Protein AF-A0A447N3C2-F1 (afdb_monomer)

Radius of gyration: 25.76 Å; Cα contacts (8 Å, |Δi|>4): 34; chains: 1; bounding box: 85×39×47 Å

Organism: Salmonella enterica I (NCBI:txid59201)

Structure (mmCIF, N/CA/C/O backbone):
data_AF-A0A447N3C2-F1
#
_entry.id   AF-A0A447N3C2-F1
#
loop_
_atom_site.group_PDB
_atom_site.id
_atom_site.type_symbol
_atom_site.label_atom_id
_atom_site.label_alt_id
_atom_site.label_comp_id
_atom_site.label_asym_id
_atom_site.label_entity_id
_atom_site.label_seq_id
_atom_site.pdbx_PDB_ins_code
_atom_site.Cartn_x
_atom_site.Cartn_y
_atom_site.Cartn_z
_atom_site.occupancy
_atom_site.B_iso_or_equiv
_atom_site.auth_seq_id
_atom_site.auth_comp_id
_atom_site.auth_asym_id
_atom_site.auth_atom_id
_atom_site.pdbx_PDB_model_num
ATOM 1 N N . MET A 1 1 ? -50.778 24.589 12.285 1.00 49.19 1 MET A N 1
ATOM 2 C CA . MET A 1 1 ? -50.041 23.323 12.034 1.00 49.19 1 MET A CA 1
ATOM 3 C C . MET A 1 1 ? -48.801 23.540 11.142 1.00 49.19 1 MET A C 1
ATOM 5 O O . MET A 1 1 ? -48.700 22.951 10.074 1.00 49.19 1 MET A O 1
ATOM 9 N N . ARG A 1 2 ? -47.849 24.403 11.541 1.00 56.56 2 ARG A N 1
ATOM 10 C CA . ARG A 1 2 ? -46.663 24.764 10.718 1.00 56.56 2 ARG A CA 1
ATOM 11 C C . ARG A 1 2 ? -45.321 24.454 11.411 1.00 56.56 2 ARG A C 1
ATOM 13 O O . ARG A 1 2 ? -44.335 24.227 10.728 1.00 56.56 2 ARG A O 1
ATOM 20 N N . PHE A 1 3 ? -45.314 24.359 12.746 1.00 54.50 3 PHE A N 1
ATOM 21 C CA . PHE A 1 3 ? -44.118 24.082 13.560 1.00 54.50 3 PHE A CA 1
ATOM 22 C C . PHE A 1 3 ? -43.712 22.599 13.592 1.00 54.50 3 PHE A C 1
ATOM 24 O O . PHE A 1 3 ? -42.531 22.279 13.594 1.00 54.50 3 PHE A O 1
ATOM 31 N N . SER A 1 4 ? -44.683 21.681 13.538 1.00 54.94 4 SER A N 1
ATOM 32 C CA . SER A 1 4 ? -44.420 20.232 13.570 1.00 54.94 4 SER A CA 1
ATOM 33 C C . SER A 1 4 ? -43.618 19.743 12.351 1.00 54.94 4 SER A C 1
ATOM 35 O O . SER A 1 4 ? -42.790 18.846 12.478 1.00 54.94 4 SER A O 1
ATOM 37 N N . ARG A 1 5 ? -43.769 20.399 11.191 1.00 55.53 5 ARG A N 1
ATOM 38 C CA . ARG A 1 5 ? -42.996 20.083 9.977 1.00 55.53 5 ARG A CA 1
ATOM 39 C C . ARG A 1 5 ? -41.519 20.481 10.076 1.00 55.53 5 ARG A C 1
ATOM 41 O O . ARG A 1 5 ? -40.688 19.827 9.460 1.00 55.53 5 ARG A O 1
ATOM 48 N N . PHE A 1 6 ? -41.193 21.502 10.872 1.00 55.31 6 PHE A N 1
ATOM 49 C CA . PHE A 1 6 ? -39.805 21.911 11.113 1.00 55.31 6 PHE A CA 1
ATOM 50 C C . PHE A 1 6 ? -39.061 20.920 12.014 1.00 55.31 6 PHE A C 1
ATOM 52 O O . PHE A 1 6 ? -37.899 20.624 11.761 1.00 55.31 6 PHE A O 1
ATOM 59 N N . ILE A 1 7 ? -39.742 20.358 13.018 1.00 58.31 7 ILE A N 1
ATOM 60 C CA . ILE A 1 7 ? -39.142 19.380 13.938 1.00 58.31 7 ILE A CA 1
ATOM 61 C C . ILE A 1 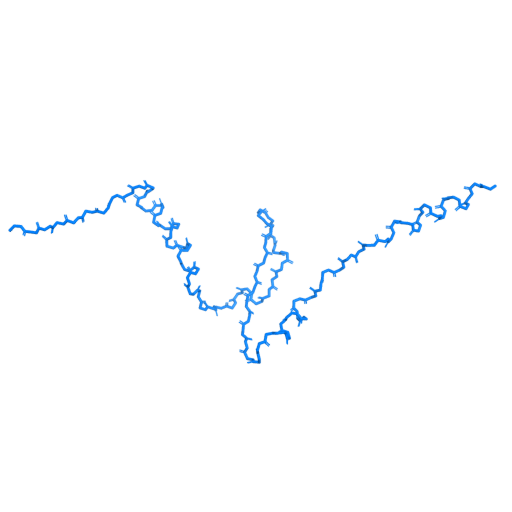7 ? -38.806 18.068 13.212 1.00 58.31 7 ILE A C 1
ATOM 63 O O . ILE A 1 7 ? -37.733 17.519 13.431 1.00 58.31 7 ILE A O 1
ATOM 67 N N . ILE A 1 8 ? -39.673 17.609 12.300 1.00 58.34 8 ILE A N 1
ATOM 68 C CA . ILE A 1 8 ? -39.446 16.379 11.519 1.00 58.34 8 ILE A CA 1
ATOM 69 C C . ILE A 1 8 ? -38.289 16.565 10.521 1.00 58.34 8 ILE A C 1
ATOM 71 O O . ILE A 1 8 ? -37.450 15.682 10.376 1.00 58.34 8 ILE A O 1
ATOM 75 N N . GLY A 1 9 ? -38.185 17.736 9.880 1.00 56.50 9 GLY A N 1
ATOM 76 C CA . GLY A 1 9 ? -37.040 18.060 9.022 1.00 56.50 9 GLY A CA 1
ATOM 77 C C . GLY A 1 9 ? -35.706 18.068 9.779 1.00 56.50 9 GLY A C 1
ATOM 78 O O . GLY A 1 9 ? -34.706 17.585 9.259 1.00 56.50 9 GLY A O 1
ATOM 79 N N . LEU A 1 10 ? -35.698 18.556 11.025 1.00 56.03 10 LEU A N 1
ATOM 80 C CA . LEU A 1 10 ? -34.487 18.664 11.842 1.00 56.03 10 LEU A CA 1
ATOM 81 C C . LEU A 1 10 ? -34.014 17.317 12.419 1.00 56.03 10 LEU A C 1
ATOM 83 O O . LEU A 1 10 ? -32.810 17.091 12.514 1.00 56.03 10 LEU A O 1
ATOM 87 N N . THR A 1 11 ? -34.922 16.398 12.763 1.00 57.41 11 THR A N 1
ATOM 88 C CA . THR A 1 11 ? -34.546 15.069 13.285 1.00 57.41 11 THR A CA 1
ATOM 89 C C . THR A 1 11 ? -34.025 14.119 12.208 1.00 57.41 11 THR A C 1
ATOM 91 O O . THR A 1 11 ? -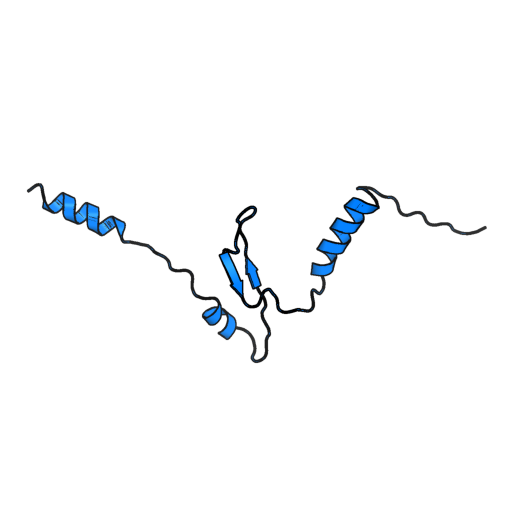33.282 13.193 12.529 1.00 57.41 11 THR A O 1
ATOM 94 N N . THR A 1 12 ? -34.343 14.357 10.931 1.00 55.50 12 THR A N 1
ATOM 95 C CA . THR A 1 12 ? -33.872 13.496 9.828 1.00 55.50 12 THR A CA 1
ATOM 96 C C . THR A 1 12 ? -32.395 13.743 9.466 1.00 55.50 12 THR A C 1
ATOM 98 O O . THR A 1 12 ? -31.771 12.891 8.842 1.00 55.50 12 THR A O 1
ATOM 101 N N . SER A 1 13 ? -31.796 14.858 9.906 1.00 54.94 13 SER A N 1
ATOM 102 C CA . SER A 1 13 ? -30.391 15.212 9.620 1.00 54.94 13 SER A CA 1
ATOM 103 C C . SER A 1 13 ? -29.352 14.528 10.524 1.00 54.94 13 SER A C 1
ATOM 105 O O . SER A 1 13 ? -28.161 14.774 10.361 1.00 54.94 13 SER A O 1
ATOM 107 N N . ILE A 1 14 ? -29.773 13.695 11.484 1.00 58.69 14 ILE A N 1
ATOM 108 C CA . ILE A 1 14 ? -28.880 13.034 12.463 1.00 58.69 14 ILE A CA 1
ATOM 109 C C . ILE A 1 14 ? -28.662 11.543 12.122 1.00 58.69 14 ILE A C 1
ATOM 111 O O . ILE A 1 14 ? -27.902 10.841 12.785 1.00 58.69 14 ILE A O 1
ATOM 115 N N . ALA A 1 15 ? -29.293 11.023 11.068 1.00 57.09 15 ALA A N 1
ATOM 116 C CA . ALA A 1 15 ? -29.142 9.623 10.694 1.00 57.09 15 ALA A CA 1
ATOM 117 C C . ALA A 1 15 ? -27.884 9.406 9.827 1.00 57.09 15 ALA A C 1
ATOM 119 O O . ALA A 1 15 ? -27.775 9.971 8.744 1.00 57.09 15 ALA A O 1
ATOM 120 N N . PHE A 1 16 ? -26.997 8.522 10.300 1.00 56.88 16 PHE A N 1
ATOM 121 C CA . PHE A 1 16 ? -25.795 7.975 9.643 1.00 56.88 16 PHE A CA 1
ATOM 122 C C . PHE A 1 16 ? -24.466 8.736 9.781 1.00 56.88 16 PHE A C 1
ATOM 124 O O . PHE A 1 16 ? -23.722 8.916 8.821 1.00 56.88 16 PHE A O 1
ATOM 131 N N . SER A 1 17 ? -24.060 9.005 11.021 1.00 52.59 17 SER A N 1
ATOM 132 C CA . SER A 1 17 ? -22.629 8.978 11.354 1.00 52.59 17 SER A CA 1
ATOM 133 C C . SER A 1 17 ? -22.188 7.517 11.517 1.00 52.59 17 SER A C 1
ATOM 135 O O . SER A 1 17 ? -22.184 6.989 12.626 1.00 52.59 17 SER A O 1
ATOM 137 N N . VAL A 1 18 ? -21.871 6.820 10.418 1.00 56.09 18 VAL A N 1
ATOM 138 C CA . VAL A 1 18 ? -21.156 5.533 10.504 1.00 56.09 18 VAL A CA 1
ATOM 139 C C . VAL A 1 18 ? -19.750 5.848 10.992 1.00 56.09 18 VAL A C 1
ATOM 141 O O . VAL A 1 18 ? -18.907 6.328 10.237 1.00 56.09 18 VAL A O 1
ATOM 144 N N . GLN A 1 19 ? -19.514 5.642 12.281 1.00 57.88 19 GLN A N 1
ATOM 145 C CA . GLN A 1 19 ? -18.189 5.786 12.856 1.00 57.88 19 GLN A CA 1
ATOM 146 C C . GLN A 1 19 ? -17.375 4.569 12.410 1.00 57.88 19 GLN A C 1
ATOM 148 O O . GLN A 1 19 ? -17.750 3.434 12.699 1.00 57.88 19 GLN A O 1
ATOM 153 N N . ALA A 1 20 ? -16.314 4.792 11.632 1.00 62.09 20 ALA A N 1
ATOM 154 C CA . ALA A 1 20 ? -15.411 3.715 11.244 1.00 62.09 20 ALA A CA 1
ATOM 155 C C . ALA A 1 20 ? -14.887 3.026 12.515 1.00 62.09 20 ALA A C 1
ATOM 157 O O . ALA A 1 20 ? -14.455 3.709 13.447 1.00 62.09 20 ALA A O 1
ATOM 158 N N . ALA A 1 21 ? -14.962 1.692 12.566 1.00 65.12 21 ALA A N 1
ATOM 159 C CA . ALA A 1 21 ? -14.464 0.945 13.715 1.00 65.12 21 ALA A CA 1
ATOM 160 C C . ALA A 1 21 ? -12.963 1.203 13.904 1.00 65.12 21 ALA A C 1
ATOM 162 O O . ALA A 1 21 ? -12.216 1.379 12.935 1.00 65.12 21 ALA A O 1
ATOM 163 N N . ASN A 1 22 ? -12.538 1.267 15.163 1.00 81.44 22 ASN A N 1
ATOM 164 C CA . ASN A 1 22 ? -11.155 1.550 15.513 1.00 81.44 22 ASN A CA 1
ATOM 165 C C . ASN A 1 22 ? -10.247 0.371 15.100 1.00 81.44 22 ASN A C 1
ATOM 167 O O . ASN A 1 22 ? -10.649 -0.789 15.172 1.00 81.44 22 ASN A O 1
ATOM 171 N N . ILE A 1 23 ? -9.012 0.665 14.687 1.00 85.06 23 ILE A N 1
ATOM 172 C CA . ILE A 1 23 ? -7.994 -0.329 14.303 1.00 85.06 23 ILE A CA 1
ATOM 173 C C . ILE A 1 23 ? -7.774 -1.397 15.377 1.00 85.06 23 ILE A C 1
ATOM 175 O O . ILE A 1 23 ? -7.608 -2.568 15.036 1.00 85.06 23 ILE A O 1
ATOM 179 N N . ASP A 1 24 ? -7.870 -1.029 16.653 1.00 85.88 24 ASP A N 1
ATOM 180 C CA . ASP A 1 24 ? -7.725 -1.943 17.788 1.00 85.88 24 ASP A CA 1
ATOM 181 C C . ASP A 1 24 ? -8.743 -3.098 17.770 1.00 85.88 24 ASP A C 1
ATOM 183 O O . ASP A 1 24 ? -8.475 -4.180 18.296 1.00 85.88 24 ASP A O 1
ATOM 187 N N . GLU A 1 25 ? -9.916 -2.906 17.160 1.00 86.44 25 GLU A N 1
ATOM 188 C CA . GLU A 1 25 ? -10.929 -3.955 17.027 1.00 86.44 25 GLU A CA 1
ATOM 189 C C . GLU A 1 25 ? -10.549 -4.982 15.952 1.00 86.44 25 GLU A C 1
ATOM 191 O O . GLU A 1 25 ? -10.735 -6.184 16.149 1.00 86.44 25 GLU A O 1
ATOM 196 N N . TYR A 1 26 ? -9.932 -4.531 14.859 1.00 87.31 26 TYR A N 1
ATOM 197 C CA . TYR A 1 26 ? -9.457 -5.400 13.781 1.00 87.31 26 TYR A CA 1
ATOM 198 C C . TYR A 1 26 ? -8.189 -6.166 14.161 1.00 87.31 26 TYR A C 1
ATOM 200 O O . TYR A 1 26 ? -8.011 -7.310 13.750 1.00 87.31 26 TYR A O 1
ATOM 208 N N . ILE A 1 27 ? -7.325 -5.589 14.999 1.00 90.75 27 ILE A N 1
ATOM 209 C CA . ILE A 1 27 ? -6.100 -6.259 15.463 1.00 90.75 27 ILE A CA 1
ATOM 210 C C . ILE A 1 27 ? -6.415 -7.526 16.257 1.00 90.75 27 ILE A C 1
ATOM 212 O O . ILE A 1 27 ? -5.684 -8.506 16.150 1.00 90.75 27 ILE A O 1
ATOM 216 N N . LYS A 1 28 ? -7.532 -7.560 16.992 1.00 89.69 28 LYS A N 1
ATOM 217 C CA . LYS A 1 28 ? -7.974 -8.755 17.735 1.00 89.69 28 LYS A CA 1
ATOM 218 C C . LYS A 1 28 ? -8.279 -9.955 16.836 1.00 89.69 28 LYS A C 1
ATOM 220 O O . LYS A 1 28 ? -8.353 -11.074 17.329 1.00 89.69 28 LYS A O 1
ATOM 225 N N . GLN A 1 29 ? -8.485 -9.722 15.541 1.00 92.25 29 GLN A N 1
ATOM 226 C CA . GLN A 1 29 ? -8.720 -10.769 14.549 1.00 92.25 29 GLN A CA 1
ATOM 227 C C . GLN A 1 29 ? -7.407 -11.362 14.022 1.00 92.25 29 GLN A C 1
ATOM 229 O O . GLN A 1 29 ? -7.420 -12.410 13.376 1.00 92.25 29 GLN A O 1
ATOM 234 N N . LEU A 1 30 ? -6.273 -10.704 14.281 1.00 93.38 30 LEU A N 1
ATOM 235 C CA . LEU A 1 30 ? -4.960 -11.214 13.921 1.00 93.38 30 LEU A CA 1
ATOM 236 C C . LEU A 1 30 ? -4.524 -12.309 14.910 1.00 93.38 30 LEU A C 1
ATOM 238 O O . LEU A 1 30 ? -4.906 -12.284 16.083 1.00 93.38 30 LEU A O 1
ATOM 242 N N . PRO A 1 31 ? -3.695 -13.269 14.467 1.00 93.81 31 PRO A N 1
ATOM 243 C CA . PRO A 1 31 ? -3.107 -14.261 15.358 1.00 93.81 31 PRO A CA 1
ATOM 244 C C . PRO A 1 31 ? -2.351 -13.616 16.526 1.00 93.81 31 PRO A C 1
ATOM 246 O O . PRO A 1 31 ? -1.726 -12.564 16.375 1.00 93.81 31 PRO A O 1
ATOM 249 N N . ALA A 1 32 ? -2.358 -14.278 17.685 1.00 92.12 32 ALA A N 1
ATOM 250 C CA . ALA A 1 32 ? -1.608 -13.811 18.846 1.00 92.12 32 ALA A CA 1
ATOM 251 C C . ALA A 1 32 ? -0.114 -13.644 18.507 1.00 92.12 32 ALA A C 1
ATOM 253 O O . ALA A 1 32 ? 0.502 -14.532 17.919 1.00 92.12 32 ALA A O 1
ATOM 254 N N . GLY A 1 33 ? 0.460 -12.496 18.879 1.00 88.88 33 GLY A N 1
ATOM 255 C CA . GLY A 1 33 ? 1.851 -12.146 18.573 1.00 88.88 33 GLY A CA 1
ATOM 256 C C . GLY A 1 33 ? 2.076 -11.542 17.182 1.00 88.88 33 GLY A C 1
ATOM 257 O O . GLY A 1 33 ? 3.211 -11.193 16.861 1.00 88.88 33 GLY A O 1
ATOM 258 N N . ALA A 1 34 ? 1.029 -11.377 16.363 1.00 92.69 34 ALA A N 1
ATOM 259 C CA . ALA A 1 34 ? 1.124 -10.605 15.130 1.00 92.69 34 ALA A CA 1
ATOM 260 C C . ALA A 1 34 ? 1.469 -9.139 15.434 1.00 92.69 34 ALA A C 1
ATOM 262 O O . ALA A 1 34 ? 0.925 -8.528 16.352 1.00 92.69 34 ALA A O 1
ATOM 263 N N . ASN A 1 35 ? 2.368 -8.578 14.630 1.00 92.19 35 ASN A N 1
ATOM 264 C CA . ASN A 1 35 ? 2.804 -7.194 14.743 1.00 92.19 35 ASN A CA 1
ATOM 265 C C . ASN A 1 35 ? 2.289 -6.393 13.542 1.00 92.19 35 ASN A C 1
ATOM 267 O O . AS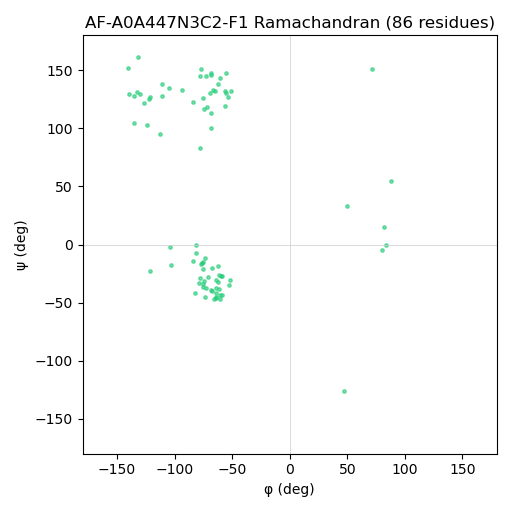N A 1 35 ? 2.512 -6.797 12.399 1.00 92.19 35 ASN A O 1
ATOM 271 N N . LEU A 1 36 ? 1.614 -5.272 13.801 1.00 93.38 36 LEU A N 1
ATOM 272 C CA . LEU A 1 36 ? 1.019 -4.414 12.779 1.00 93.38 36 LEU A CA 1
ATOM 273 C C . LEU A 1 36 ? 1.584 -2.995 12.877 1.00 93.38 36 LEU A C 1
ATOM 275 O O . LEU A 1 36 ? 1.491 -2.357 13.923 1.00 93.38 36 LEU A O 1
ATOM 279 N N . ALA A 1 37 ? 2.080 -2.500 11.746 1.00 95.00 37 ALA A N 1
ATOM 280 C CA . ALA A 1 37 ? 2.322 -1.088 11.491 1.00 95.00 37 ALA A CA 1
ATOM 281 C C . ALA A 1 37 ? 1.511 -0.687 10.248 1.00 95.00 37 ALA A C 1
ATOM 283 O O . ALA A 1 37 ? 1.618 -1.335 9.204 1.00 95.00 37 ALA A O 1
ATOM 284 N N . LEU A 1 38 ? 0.669 0.341 10.360 1.00 95.12 38 LEU A N 1
ATOM 285 C CA . LEU A 1 38 ? -0.242 0.789 9.307 1.00 95.12 38 LEU A CA 1
ATOM 286 C C . LEU A 1 38 ? -0.298 2.316 9.255 1.00 95.12 38 LEU A C 1
ATOM 288 O O . LEU A 1 38 ? -0.578 2.975 10.251 1.00 95.12 38 LEU A O 1
ATOM 292 N N . MET A 1 39 ? -0.118 2.871 8.059 1.00 95.06 39 MET A N 1
ATOM 293 C CA . MET A 1 39 ? -0.316 4.291 7.787 1.00 95.06 39 MET A CA 1
ATOM 294 C C . MET A 1 39 ? -1.210 4.451 6.559 1.00 95.06 39 MET A C 1
ATOM 296 O O . MET A 1 39 ? -0.943 3.857 5.514 1.00 95.06 39 MET A O 1
ATOM 300 N N . VAL A 1 40 ? -2.259 5.267 6.666 1.00 95.62 40 VAL A N 1
ATOM 301 C CA . VAL A 1 40 ? -3.127 5.624 5.535 1.00 95.62 40 VAL A CA 1
ATOM 302 C C . VAL A 1 40 ? -3.216 7.136 5.452 1.00 95.62 40 VAL A C 1
ATOM 304 O O . VAL A 1 40 ? -3.657 7.799 6.388 1.00 95.62 40 VAL A O 1
ATOM 307 N N . GLN A 1 41 ? -2.823 7.689 4.308 1.00 96.06 41 GLN A N 1
ATOM 308 C CA . GLN A 1 41 ? -2.788 9.127 4.085 1.00 96.06 41 GLN A CA 1
ATOM 309 C C . GLN A 1 41 ? -3.435 9.470 2.750 1.00 96.06 41 GLN A C 1
ATOM 311 O O . GLN A 1 41 ? -3.120 8.894 1.708 1.00 96.06 41 GLN A O 1
ATOM 316 N N . LYS A 1 42 ? -4.341 10.449 2.778 1.00 96.50 42 LYS A N 1
ATOM 317 C CA . LYS A 1 42 ? -4.873 11.049 1.556 1.00 96.50 42 LYS A CA 1
ATOM 318 C C . LYS A 1 42 ? -3.735 11.774 0.831 1.00 96.50 42 LYS A C 1
ATOM 320 O O . LYS A 1 42 ? -3.026 12.566 1.447 1.00 96.50 42 LYS A O 1
ATOM 325 N N . ILE A 1 43 ? -3.588 11.542 -0.474 1.00 96.44 43 ILE A N 1
ATOM 326 C CA . ILE A 1 43 ? -2.551 12.188 -1.295 1.00 96.44 43 ILE A CA 1
ATOM 327 C C . ILE A 1 43 ? -2.640 13.714 -1.134 1.00 96.44 43 ILE A C 1
ATOM 329 O O . ILE A 1 43 ? -3.711 14.298 -1.304 1.00 96.44 43 ILE A O 1
ATOM 333 N N . GLY A 1 44 ? -1.515 14.339 -0.783 1.00 96.25 44 GLY A N 1
ATOM 334 C CA . GLY A 1 44 ? -1.400 15.786 -0.578 1.00 96.25 44 GLY A CA 1
ATOM 335 C C . GLY A 1 44 ? -1.898 16.310 0.776 1.00 96.25 44 GLY A C 1
ATOM 336 O O . GLY A 1 44 ? -1.740 17.497 1.042 1.00 96.25 44 GLY A O 1
ATOM 337 N N . ALA A 1 45 ? -2.478 15.474 1.645 1.00 96.88 45 ALA A N 1
ATOM 338 C CA . ALA A 1 45 ? -2.844 15.895 2.998 1.00 96.88 45 ALA A CA 1
ATOM 339 C C . ALA A 1 45 ? -1.593 16.049 3.888 1.00 96.88 45 ALA A C 1
ATOM 341 O O . ALA A 1 45 ? -0.665 15.251 3.749 1.00 96.88 45 ALA A O 1
ATOM 342 N N . PRO A 1 46 ? -1.567 17.019 4.825 1.00 95.69 46 PRO A N 1
ATOM 343 C CA . PRO A 1 46 ? -0.404 17.268 5.684 1.00 95.69 46 PRO A CA 1
ATOM 344 C C . PRO A 1 46 ? -0.230 16.230 6.802 1.00 95.69 46 PRO A C 1
ATOM 346 O O . PRO A 1 46 ? 0.827 16.178 7.420 1.00 95.69 46 PRO A O 1
ATOM 349 N N . ALA A 1 47 ? -1.261 15.426 7.076 1.00 94.50 47 ALA A N 1
ATOM 350 C CA . ALA A 1 47 ? -1.271 14.425 8.133 1.00 94.50 47 ALA A CA 1
ATOM 351 C C . ALA A 1 47 ? -1.985 13.141 7.667 1.00 94.50 47 ALA A C 1
ATOM 353 O O . ALA A 1 47 ? -2.867 13.209 6.797 1.00 94.50 47 ALA A O 1
ATOM 354 N N . PRO A 1 48 ? -1.620 11.975 8.226 1.00 94.56 48 PRO A N 1
ATOM 355 C CA . PRO A 1 48 ? -2.291 10.715 7.941 1.00 94.56 48 PRO A CA 1
ATOM 356 C C . PRO A 1 48 ? -3.717 10.697 8.510 1.00 94.56 48 PRO A C 1
ATOM 358 O O . PRO A 1 48 ? -4.003 11.275 9.555 1.00 94.56 48 PRO A O 1
ATOM 361 N N . ALA A 1 49 ? -4.620 10.005 7.814 1.00 93.50 49 ALA A N 1
ATOM 362 C CA . ALA A 1 49 ? -5.959 9.702 8.318 1.00 93.50 49 ALA A CA 1
ATOM 363 C C . ALA A 1 49 ? -5.932 8.543 9.329 1.00 93.50 49 ALA A C 1
ATOM 365 O O . ALA A 1 49 ? -6.776 8.475 10.217 1.00 93.50 49 ALA A O 1
ATOM 366 N N . ILE A 1 50 ? -4.959 7.640 9.178 1.00 92.75 50 ILE A N 1
ATOM 367 C CA . ILE A 1 50 ? -4.673 6.525 10.080 1.00 92.75 50 ILE A CA 1
ATOM 368 C C . ILE A 1 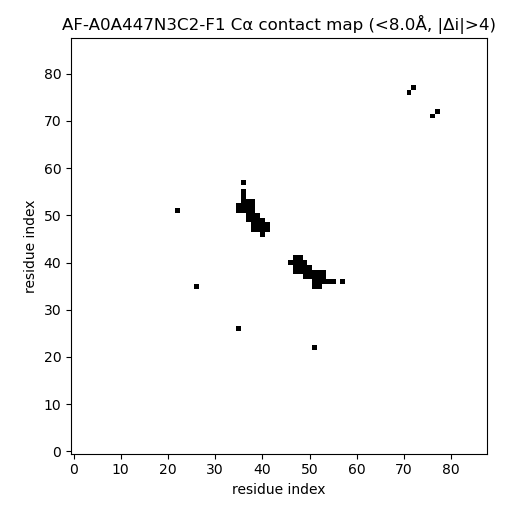50 ? -3.165 6.475 10.301 1.00 92.75 50 ILE A C 1
ATOM 370 O O . ILE A 1 50 ? -2.413 6.393 9.328 1.00 92.75 50 ILE A O 1
ATOM 374 N N . ASP A 1 51 ? -2.753 6.451 11.563 1.00 93.62 51 ASP A N 1
ATOM 375 C CA . ASP A 1 51 ? -1.371 6.231 11.977 1.00 93.62 51 ASP A CA 1
ATOM 376 C C . ASP A 1 51 ? -1.346 5.236 13.143 1.00 93.62 51 ASP A C 1
ATOM 378 O O . ASP A 1 51 ? -1.732 5.561 14.265 1.00 93.62 51 ASP A O 1
ATOM 382 N N . TYR A 1 52 ? -0.956 3.996 12.855 1.00 94.12 52 TYR A N 1
ATOM 383 C CA . TYR A 1 52 ? -0.822 2.920 13.828 1.00 94.12 52 TYR A CA 1
ATOM 384 C C . TYR A 1 52 ? 0.603 2.372 13.765 1.00 94.12 52 TYR A C 1
ATOM 386 O O . TYR A 1 52 ? 0.952 1.654 12.830 1.00 94.12 52 TYR A O 1
ATOM 394 N N . HIS A 1 53 ? 1.440 2.742 14.737 1.00 95.06 53 HIS A N 1
ATOM 395 C CA . HIS A 1 53 ? 2.855 2.347 14.819 1.00 95.06 53 HIS A CA 1
ATOM 396 C C . HIS A 1 53 ? 3.655 2.561 13.515 1.00 95.06 53 HIS A C 1
ATOM 398 O O . HIS A 1 53 ? 4.571 1.798 13.217 1.00 95.06 53 HIS A O 1
ATOM 404 N N . SER A 1 54 ? 3.346 3.595 12.724 1.00 92.62 54 SER A N 1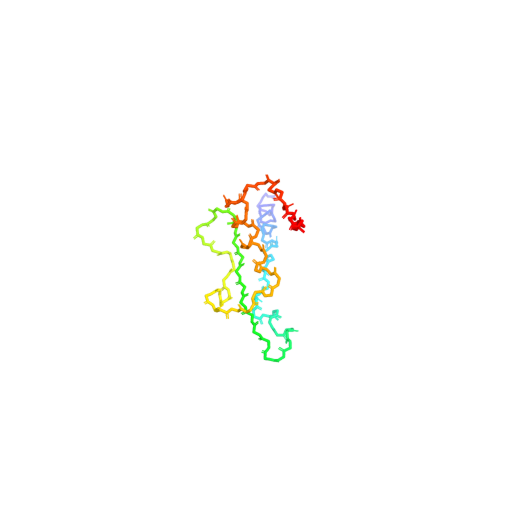
ATOM 405 C CA . SER A 1 54 ? 3.962 3.807 11.401 1.00 92.62 54 SER A CA 1
ATOM 406 C C . SER A 1 54 ? 5.488 3.963 11.424 1.00 92.62 54 SER A C 1
ATOM 408 O O . SER A 1 54 ? 6.159 3.634 10.449 1.00 92.62 54 SER A O 1
ATOM 410 N N . GLN A 1 55 ? 6.047 4.436 12.540 1.00 94.75 55 GLN A N 1
ATOM 411 C CA . GLN A 1 55 ? 7.491 4.607 12.730 1.00 94.75 55 GLN A CA 1
ATOM 412 C C . GLN A 1 55 ? 8.219 3.311 13.117 1.00 94.75 55 GLN A C 1
ATOM 414 O O . GLN A 1 55 ? 9.449 3.286 13.188 1.00 94.75 55 GLN A O 1
ATOM 419 N N . GLN A 1 56 ? 7.488 2.228 13.382 1.00 95.12 56 GLN A N 1
ATOM 420 C CA . GLN A 1 56 ? 8.078 0.941 13.708 1.00 95.12 56 GLN A CA 1
ATOM 421 C C . GLN A 1 56 ? 8.636 0.281 12.445 1.00 95.12 56 GLN A C 1
ATOM 423 O O . GLN A 1 56 ? 7.925 0.073 11.463 1.00 95.1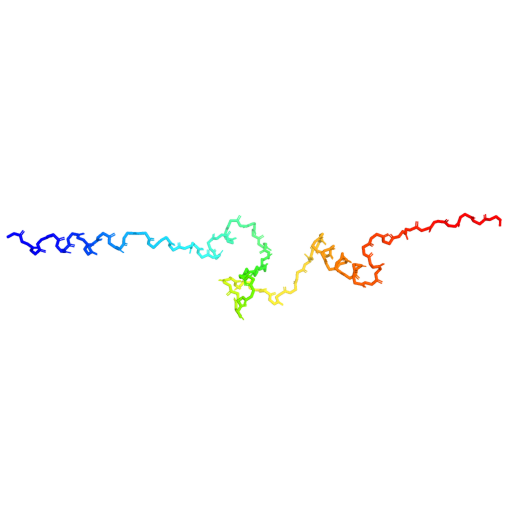2 56 GLN A O 1
ATOM 428 N N . MET A 1 57 ? 9.915 -0.101 12.474 1.00 94.88 57 MET A N 1
ATOM 429 C CA . MET A 1 57 ? 10.501 -0.849 11.365 1.00 94.88 57 MET A CA 1
ATOM 430 C C . MET A 1 57 ? 9.873 -2.243 11.253 1.00 94.88 57 MET A C 1
ATOM 432 O O . MET A 1 57 ? 9.774 -2.977 12.238 1.00 94.88 57 MET A O 1
ATOM 436 N N . ALA A 1 58 ? 9.501 -2.617 10.031 1.00 94.06 58 ALA A N 1
ATOM 437 C CA . ALA A 1 58 ? 8.951 -3.922 9.691 1.00 94.06 58 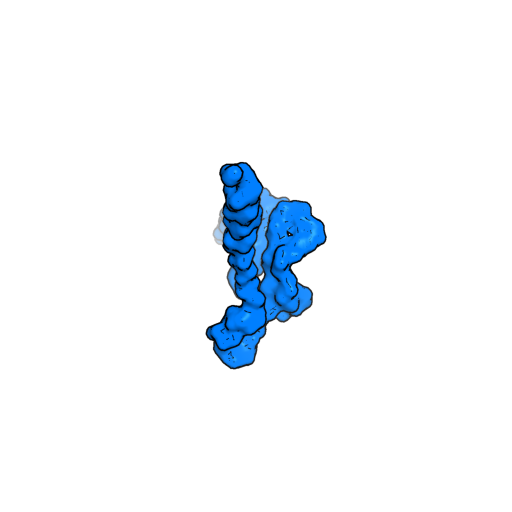ALA A CA 1
ATOM 438 C C . ALA A 1 58 ? 9.656 -4.499 8.459 1.00 94.06 58 ALA A C 1
ATOM 440 O O . ALA A 1 58 ? 10.284 -3.781 7.682 1.00 94.06 58 ALA A O 1
ATOM 441 N N . LEU A 1 59 ? 9.541 -5.813 8.272 1.00 95.88 59 LEU A N 1
ATOM 442 C CA . LEU A 1 59 ? 10.049 -6.489 7.082 1.00 95.88 59 LEU A CA 1
ATOM 443 C C . LEU A 1 59 ? 9.155 -6.134 5.873 1.00 95.88 59 LEU A C 1
ATOM 445 O O . LEU A 1 59 ? 7.978 -6.490 5.882 1.00 95.88 59 LEU A O 1
ATOM 449 N N . PRO A 1 60 ? 9.676 -5.483 4.815 1.00 92.44 60 PRO A N 1
ATOM 450 C CA . PRO A 1 60 ? 8.852 -5.020 3.690 1.00 92.44 60 PRO A CA 1
ATOM 451 C C . PRO A 1 60 ? 8.442 -6.144 2.718 1.00 92.44 60 PRO A C 1
ATOM 453 O O . PRO A 1 60 ? 7.528 -5.981 1.910 1.00 92.44 60 PRO A O 1
ATOM 456 N N . ALA A 1 61 ? 9.105 -7.304 2.760 1.00 96.62 61 ALA A N 1
ATOM 457 C CA . ALA A 1 61 ? 8.919 -8.379 1.783 1.00 96.62 61 ALA A CA 1
ATOM 458 C C . ALA A 1 61 ? 8.951 -7.836 0.333 1.00 96.62 61 ALA A C 1
ATOM 460 O O . ALA A 1 61 ? 9.890 -7.143 -0.060 1.00 96.62 61 ALA A O 1
ATOM 461 N N . SER A 1 62 ? 7.930 -8.118 -0.485 1.00 98.06 62 SER A N 1
ATOM 462 C CA . SER A 1 62 ? 7.887 -7.644 -1.875 1.00 98.06 62 SER A CA 1
ATOM 463 C C . SER A 1 62 ? 7.588 -6.150 -2.038 1.00 98.06 62 SER A C 1
ATOM 465 O O . SER A 1 62 ? 7.798 -5.647 -3.140 1.00 98.06 62 SER A O 1
ATOM 467 N N . THR A 1 63 ? 7.167 -5.414 -1.001 1.00 96.88 63 THR A N 1
ATOM 468 C CA . THR A 1 63 ? 6.942 -3.957 -1.123 1.00 96.88 63 THR A CA 1
ATOM 469 C C . THR A 1 63 ? 8.246 -3.187 -1.341 1.00 96.88 63 THR A C 1
ATOM 471 O O . THR A 1 63 ? 8.225 -2.122 -1.954 1.00 96.88 63 THR A O 1
ATOM 474 N N . GLN A 1 64 ? 9.399 -3.781 -0.995 1.00 98.06 64 GLN A N 1
ATOM 475 C CA . GLN A 1 64 ? 10.731 -3.269 -1.343 1.00 98.06 64 GLN A CA 1
ATOM 476 C C . GLN A 1 64 ? 10.875 -2.982 -2.848 1.00 98.06 64 GLN A C 1
ATOM 478 O O . GLN A 1 64 ? 11.572 -2.048 -3.245 1.00 98.06 64 GLN A O 1
ATOM 483 N N . LYS A 1 65 ? 10.165 -3.744 -3.695 1.00 98.12 65 LYS A N 1
ATOM 484 C CA . LYS A 1 65 ? 10.178 -3.566 -5.152 1.00 98.12 65 LYS A CA 1
ATOM 485 C C . LYS A 1 65 ? 9.662 -2.193 -5.587 1.00 98.12 65 LYS A C 1
ATOM 487 O O . LYS A 1 65 ? 10.080 -1.726 -6.637 1.00 98.12 65 LYS A O 1
ATOM 492 N N . VAL A 1 66 ? 8.809 -1.531 -4.800 1.00 97.94 66 VAL A N 1
ATOM 493 C CA . VAL A 1 66 ? 8.329 -0.170 -5.105 1.00 97.94 66 VAL A CA 1
ATOM 494 C C . VAL A 1 66 ? 9.491 0.824 -5.077 1.00 97.94 66 VAL A C 1
ATOM 496 O O . VAL A 1 66 ? 9.649 1.611 -6.008 1.00 97.94 66 VAL A O 1
ATOM 499 N N . ILE A 1 67 ? 10.350 0.738 -4.055 1.00 97.62 67 ILE A N 1
ATOM 500 C CA . ILE A 1 67 ? 11.543 1.588 -3.934 1.00 97.62 67 ILE A CA 1
ATOM 501 C C . ILE A 1 67 ? 12.530 1.262 -5.056 1.00 97.62 67 ILE A C 1
ATOM 503 O O . ILE A 1 67 ? 13.010 2.169 -5.731 1.00 97.62 67 ILE A O 1
ATOM 507 N N . THR A 1 68 ? 12.799 -0.025 -5.302 1.00 97.81 68 THR A N 1
ATOM 508 C CA . THR A 1 68 ? 13.701 -0.452 -6.383 1.00 97.81 68 THR A CA 1
ATOM 509 C C . THR A 1 68 ? 13.218 0.027 -7.751 1.00 97.81 68 THR A C 1
ATOM 511 O O . THR A 1 68 ? 14.019 0.531 -8.531 1.00 97.81 68 THR A O 1
ATOM 514 N N . ALA A 1 69 ? 11.919 -0.084 -8.040 1.00 97.19 69 ALA A N 1
ATOM 515 C CA . ALA A 1 69 ? 11.343 0.374 -9.298 1.00 97.19 69 ALA A CA 1
ATOM 516 C C . ALA A 1 69 ? 11.477 1.892 -9.456 1.00 97.19 69 ALA A C 1
ATOM 518 O O . ALA A 1 69 ? 11.921 2.357 -10.502 1.00 97.19 69 ALA A O 1
ATOM 519 N N . LEU A 1 70 ? 11.158 2.667 -8.414 1.00 97.75 70 LEU A N 1
ATOM 520 C CA . LEU A 1 70 ? 11.315 4.121 -8.449 1.00 97.75 70 LEU A CA 1
ATOM 521 C C . LEU A 1 70 ? 12.780 4.523 -8.674 1.00 97.75 70 LEU A C 1
ATOM 523 O O . LEU A 1 70 ? 13.064 5.345 -9.543 1.00 97.75 70 LEU A O 1
ATOM 527 N N . ALA A 1 71 ? 13.710 3.906 -7.942 1.00 97.69 71 ALA A N 1
ATOM 528 C CA . ALA A 1 71 ? 15.139 4.151 -8.103 1.00 97.69 71 ALA A CA 1
ATOM 529 C C . ALA A 1 71 ? 15.620 3.801 -9.520 1.00 97.69 71 ALA A C 1
ATOM 531 O O . ALA A 1 71 ? 16.338 4.586 -10.133 1.00 97.69 71 ALA A O 1
ATOM 532 N N . ALA A 1 72 ? 15.179 2.669 -10.076 1.00 97.31 72 ALA A N 1
ATOM 533 C CA . ALA A 1 72 ? 15.520 2.257 -11.434 1.00 97.31 72 ALA A CA 1
ATOM 534 C C . ALA A 1 72 ? 14.967 3.224 -12.492 1.00 97.31 72 ALA A C 1
ATOM 536 O O . ALA A 1 72 ? 15.680 3.572 -13.426 1.00 97.31 72 ALA A O 1
ATOM 537 N N . LEU A 1 73 ? 13.733 3.713 -12.341 1.00 97.38 73 LEU A N 1
ATOM 538 C CA . LEU A 1 73 ? 13.153 4.680 -13.279 1.00 97.38 73 LEU A CA 1
ATOM 539 C C . LEU A 1 73 ? 13.916 6.010 -13.289 1.00 97.38 73 LEU A C 1
ATOM 541 O O . LEU A 1 73 ? 14.089 6.595 -14.358 1.00 97.38 73 LEU A O 1
ATOM 545 N N . ILE A 1 74 ? 14.395 6.461 -12.127 1.00 97.00 74 ILE A N 1
ATOM 546 C CA . ILE A 1 74 ? 15.197 7.686 -11.999 1.00 97.00 74 ILE A CA 1
ATOM 547 C C . ILE A 1 74 ? 16.618 7.471 -12.542 1.00 97.00 74 ILE A C 1
ATOM 549 O O . ILE A 1 74 ? 17.121 8.312 -13.283 1.00 97.00 74 ILE A O 1
ATOM 553 N N . GLN A 1 75 ? 17.260 6.351 -12.200 1.00 97.12 75 GLN A N 1
ATOM 554 C CA . GLN A 1 75 ? 18.669 6.095 -12.515 1.00 97.12 75 GLN A CA 1
ATOM 555 C C . GLN A 1 75 ? 18.898 5.581 -13.942 1.00 97.12 75 GLN A C 1
ATOM 557 O O . GLN A 1 75 ? 19.869 5.969 -14.587 1.00 97.12 75 GLN A O 1
ATOM 562 N N . LEU A 1 76 ? 18.041 4.676 -14.419 1.00 95.94 76 LEU A N 1
ATOM 563 C CA . LEU A 1 76 ? 18.225 3.947 -15.677 1.00 95.94 76 LEU A CA 1
ATOM 564 C C . LEU A 1 76 ? 17.353 4.483 -16.816 1.00 95.94 76 LEU A C 1
ATOM 566 O O . LEU A 1 76 ? 17.691 4.238 -17.971 1.00 95.94 76 LEU A O 1
ATOM 570 N N . ARG A 1 77 ? 16.293 5.255 -16.507 1.00 91.44 77 ARG A N 1
ATOM 571 C CA . ARG A 1 77 ? 15.208 5.680 -17.419 1.00 91.44 77 ARG A CA 1
ATOM 572 C C . ARG A 1 77 ? 14.254 4.529 -17.800 1.00 91.44 77 ARG A C 1
ATOM 574 O O . ARG A 1 77 ? 14.662 3.370 -17.875 1.00 91.44 77 ARG A O 1
ATOM 581 N N . PRO A 1 78 ? 12.972 4.829 -18.089 1.00 93.00 78 PRO A N 1
ATOM 582 C CA . PRO A 1 78 ? 12.074 3.873 -18.735 1.00 93.00 78 PRO A CA 1
ATOM 583 C C . PRO A 1 78 ? 12.674 3.266 -20.014 1.00 93.00 78 PRO A C 1
ATOM 585 O O . PRO A 1 78 ? 13.165 3.995 -20.875 1.00 93.00 78 PRO A O 1
ATOM 588 N N . GLY A 1 79 ? 12.592 1.939 -20.145 1.00 89.56 79 GLY A N 1
ATOM 589 C CA . GLY A 1 79 ? 13.033 1.216 -21.342 1.00 89.56 79 GLY A CA 1
ATOM 590 C C . GLY A 1 79 ? 14.534 0.926 -21.416 1.00 89.56 79 GLY A C 1
ATOM 591 O O . GLY A 1 79 ? 15.016 0.594 -22.495 1.00 89.56 79 GLY A O 1
ATOM 592 N N . PHE A 1 80 ? 15.271 1.050 -20.306 1.00 92.06 80 PHE A N 1
ATOM 593 C CA . PHE A 1 80 ? 16.683 0.673 -20.253 1.00 92.06 80 PHE A CA 1
ATOM 594 C C . PHE A 1 80 ? 16.882 -0.797 -20.677 1.00 92.06 80 PHE A C 1
ATOM 596 O O . PHE A 1 80 ? 16.317 -1.691 -20.036 1.00 92.06 80 PHE A O 1
ATOM 603 N N . PRO A 1 81 ? 17.653 -1.065 -21.745 1.00 91.94 81 PRO A N 1
ATOM 604 C CA . PRO A 1 81 ? 17.925 -2.422 -22.193 1.00 91.94 81 PRO A CA 1
ATOM 605 C C . PRO A 1 81 ? 18.987 -3.083 -21.312 1.00 91.94 81 PRO A C 1
ATOM 607 O O . PRO A 1 81 ? 19.946 -2.445 -20.880 1.00 91.94 81 PRO A O 1
ATOM 610 N N . PHE A 1 82 ? 18.848 -4.388 -21.101 1.00 93.62 82 PHE A N 1
ATOM 611 C CA . PHE A 1 82 ? 19.929 -5.218 -20.582 1.00 93.62 82 PHE A CA 1
ATOM 612 C C . PHE A 1 82 ? 20.681 -5.828 -21.764 1.00 93.62 82 PHE A C 1
ATOM 614 O O . PHE A 1 82 ? 20.052 -6.343 -22.688 1.00 93.62 82 PHE A O 1
ATOM 621 N N . TYR A 1 83 ? 22.010 -5.765 -21.732 1.00 90.75 83 TYR A N 1
ATOM 622 C CA . TYR A 1 83 ? 22.871 -6.388 -22.733 1.00 90.75 83 TYR A CA 1
ATOM 623 C C . TYR A 1 83 ? 23.617 -7.553 -22.099 1.00 90.75 83 TYR A 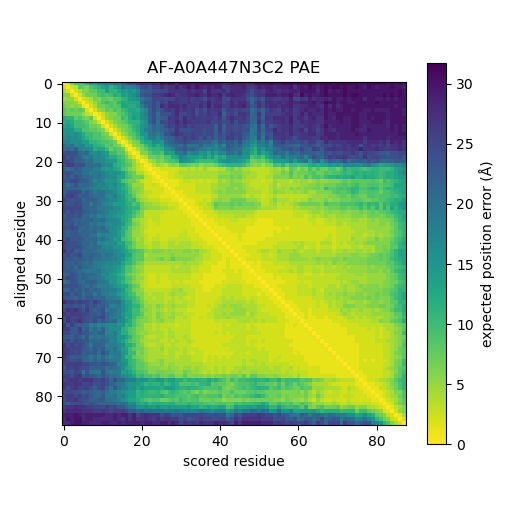C 1
ATOM 625 O O . TYR A 1 83 ? 24.100 -7.436 -20.973 1.00 90.75 83 TYR A O 1
ATOM 633 N N . ASP A 1 84 ? 23.709 -8.652 -22.837 1.00 88.06 84 ASP A N 1
ATOM 634 C CA . ASP A 1 84 ? 24.585 -9.769 -22.513 1.00 88.06 84 ASP A CA 1
ATOM 635 C C . ASP A 1 84 ? 25.790 -9.723 -23.458 1.00 88.06 84 ASP A C 1
ATOM 637 O O . ASP A 1 84 ? 25.631 -9.500 -24.661 1.00 88.06 84 ASP A O 1
ATOM 641 N N . HIS A 1 85 ? 26.991 -9.895 -22.915 1.00 81.75 85 HIS A N 1
ATOM 642 C CA . HIS A 1 85 ? 28.216 -10.018 -23.695 1.00 81.75 85 HIS A CA 1
ATOM 643 C C . HIS A 1 85 ? 28.728 -11.446 -23.528 1.00 81.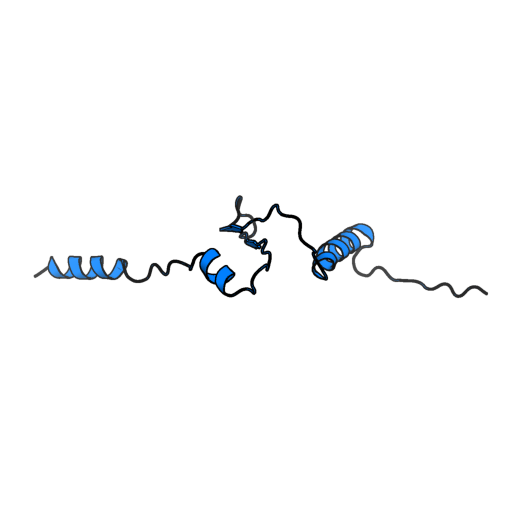75 85 HIS A C 1
ATOM 645 O O . HIS A 1 85 ? 29.440 -11.751 -22.573 1.00 81.75 85 HIS A O 1
ATOM 651 N N . ALA A 1 86 ? 28.378 -12.317 -24.475 1.00 76.88 86 ALA A N 1
ATOM 652 C CA . ALA A 1 86 ? 29.099 -13.569 -24.655 1.00 76.88 86 ALA A CA 1
ATOM 653 C C . ALA A 1 86 ? 30.498 -13.217 -25.185 1.00 76.88 86 ALA A C 1
ATOM 655 O O . ALA A 1 86 ? 30.616 -12.627 -26.257 1.00 76.88 86 ALA A O 1
ATOM 656 N N . GLY A 1 87 ? 31.534 -13.471 -24.385 1.00 73.25 87 GLY A N 1
ATOM 657 C CA . GLY A 1 87 ? 32.920 -13.278 -24.804 1.00 73.25 87 GLY A CA 1
ATOM 658 C C . GLY A 1 87 ? 33.308 -14.309 -25.861 1.00 73.25 87 GLY A C 1
ATOM 659 O O . GLY A 1 87 ? 33.065 -15.498 -25.654 1.00 73.25 87 GLY A O 1
ATOM 660 N N . ASP A 1 88 ? 33.892 -13.830 -26.959 1.00 56.56 88 ASP A N 1
ATOM 661 C CA . ASP A 1 88 ? 34.655 -14.643 -27.913 1.00 56.56 88 ASP A CA 1
ATOM 662 C C . ASP A 1 88 ? 36.041 -14.994 -27.343 1.00 56.56 88 ASP A C 1
ATOM 664 O O . ASP A 1 88 ? 36.655 -14.116 -26.684 1.00 56.56 88 ASP A O 1
#

Mean predicted aligned error: 11.57 Å

InterPro domains:
  IPR000667 Peptidase S13, D-Ala-D-Ala carboxypeptidase C [PF02113] (20-82)
  IPR000667 Peptidase S13, D-Ala-D-Ala carboxypeptidase C [PTHR30023] (19-82)
  IPR012338 Beta-lactamase/transpeptidase-like [G3DSA:3.40.710.10] (20-82)
  IPR012338 Beta-lactamase/transpeptidase-like [SSF56601] (29-82)

Secondary structure (DSSP, 8-state):
--SHHHHHHHHGGGS---PPPPHHHHHTTSPTT----EEE--TT-SS-SEEESTTS----GGGHHHHHHHHHHHHH-TTPPP------

pLDDT: mean 83.96, std 16.42, range [49.19, 98.12]

Foldseek 3Di:
DPVVVVVVVVVVVPPDPPPPDDVVVVVVVDPPPDDDFDFADDPPDPGTPDGDPPVDDDDCVCVVVVVVVVCCCVPQNPPRDDDDDDDD

Solvent-accessible surface area (backbone atoms only — not comparable to full-atom values): 6056 Å² total; per-residue (Å²): 142,68,66,68,63,53,54,56,61,60,62,62,75,69,74,78,82,79,72,78,80,59,68,76,66,58,54,71,74,48,64,91,87,68,83,79,61,44,71,42,60,58,90,91,53,96,60,62,81,39,78,40,58,59,88,57,90,72,87,60,72,77,59,52,51,59,57,52,49,53,52,42,46,72,75,59,40,84,84,61,79,87,84,85,82,85,82,131

Sequence (88 aa):
MRFSRFIIGLTTSIAFSVQAANIDEYIKQLPAGANLALMVQKIGAPAPAIDYHSQQMALPASTQKVITALAALIQLRPGFPFYDHAGD